Protein AF-A0A6N2SS91-F1 (afdb_monomer)

Foldseek 3Di:
DVVVLVVVVVVVVVVVLVPVDDDDPDPDDPPPVVVVVVVVPDPPVQEDEFEPQDPVSVVVVLVCLLVSQLGWYKYKWKWFQAALQQWIATNHGDTDRDDSVPDHHGWIKIKMFTADSVHSDPPRTPDIDIDTDD

Solvent-accessible surface area (backbone atoms only — not comparable to full-atom values): 7700 Å² total; per-residue (Å²): 110,75,75,50,58,55,50,49,53,51,53,52,53,51,55,62,69,67,53,89,53,85,83,81,91,68,77,85,81,68,57,62,70,54,52,58,56,50,61,78,76,49,72,66,89,45,56,46,80,44,70,40,90,41,58,70,46,43,62,60,45,47,64,48,39,54,64,34,82,58,32,39,42,31,42,38,36,47,28,36,26,73,32,78,76,9,45,24,29,36,83,72,70,46,82,40,83,48,61,46,93,82,44,52,54,71,40,33,33,39,38,38,39,31,42,41,31,89,53,38,59,79,82,49,63,71,45,76,48,80,42,84,44,133

Structure (mmCIF, N/CA/C/O backbone):
data_AF-A0A6N2SS91-F1
#
_entry.id   AF-A0A6N2SS91-F1
#
loop_
_atom_site.group_PDB
_atom_site.id
_atom_site.type_symbol
_atom_site.label_atom_id
_atom_site.label_alt_id
_atom_site.label_comp_id
_atom_site.label_asym_id
_atom_site.label_entity_id
_atom_site.label_seq_id
_atom_site.pdbx_PDB_ins_code
_atom_site.Cartn_x
_atom_site.Cartn_y
_atom_site.Cartn_z
_atom_site.occupancy
_atom_site.B_iso_or_equiv
_atom_site.auth_seq_id
_atom_site.auth_comp_id
_atom_site.auth_asym_id
_atom_site.auth_atom_id
_atom_site.pdbx_PDB_model_num
ATOM 1 N N . MET A 1 1 ? -22.499 -5.604 5.978 1.00 38.44 1 MET A N 1
ATOM 2 C CA . MET A 1 1 ? -22.023 -4.243 6.331 1.00 38.44 1 MET A CA 1
ATOM 3 C C . MET A 1 1 ? -20.505 -4.114 6.196 1.00 38.44 1 MET A C 1
ATOM 5 O O . MET A 1 1 ? -20.068 -3.245 5.461 1.00 38.44 1 MET A O 1
ATOM 9 N N . LYS A 1 2 ? -19.713 -5.034 6.778 1.00 43.69 2 LYS A N 1
ATOM 10 C CA . LYS A 1 2 ? -18.234 -5.097 6.697 1.00 43.69 2 LYS A CA 1
ATOM 11 C C . LYS A 1 2 ? -17.674 -4.920 5.269 1.00 43.69 2 LYS A C 1
ATOM 13 O O . LYS A 1 2 ? -16.951 -3.971 5.016 1.00 43.69 2 LYS A O 1
ATOM 18 N N . ASN A 1 3 ? -18.138 -5.726 4.309 1.00 43.56 3 ASN A N 1
ATOM 19 C CA . ASN A 1 3 ? -17.711 -5.645 2.902 1.00 43.56 3 ASN A CA 1
ATOM 20 C C . ASN A 1 3 ? -18.224 -4.401 2.156 1.00 43.56 3 ASN A C 1
ATOM 22 O O . ASN A 1 3 ? -17.804 -4.177 1.031 1.00 43.56 3 ASN A O 1
ATOM 26 N N . ARG A 1 4 ? -19.163 -3.628 2.722 1.00 48.94 4 ARG A N 1
ATOM 27 C CA . ARG A 1 4 ? -19.715 -2.429 2.069 1.00 48.94 4 ARG A CA 1
ATOM 28 C C . ARG A 1 4 ? -18.839 -1.209 2.354 1.00 48.94 4 ARG A C 1
ATOM 30 O O . ARG A 1 4 ? -18.453 -0.557 1.404 1.00 48.94 4 ARG A O 1
ATOM 37 N N . ILE A 1 5 ? -18.444 -0.984 3.613 1.00 53.62 5 ILE A N 1
ATOM 38 C CA . ILE A 1 5 ? -17.581 0.147 4.029 1.00 53.62 5 ILE A CA 1
ATOM 39 C C . ILE A 1 5 ? -16.244 0.118 3.288 1.00 53.62 5 ILE A C 1
ATOM 41 O O . ILE A 1 5 ? -15.830 1.085 2.663 1.00 53.62 5 ILE A O 1
ATOM 45 N N . ILE A 1 6 ? -15.619 -1.051 3.301 1.00 52.34 6 ILE A N 1
ATOM 46 C CA . ILE A 1 6 ? -14.402 -1.360 2.562 1.00 52.34 6 ILE A CA 1
ATOM 47 C C . ILE A 1 6 ? -14.546 -1.044 1.070 1.00 52.34 6 ILE A C 1
ATOM 49 O O . ILE A 1 6 ? -13.704 -0.359 0.500 1.00 52.34 6 ILE A O 1
ATOM 53 N N . LYS A 1 7 ? -15.620 -1.542 0.438 1.00 51.47 7 LYS A N 1
ATOM 54 C CA . LYS A 1 7 ? -15.863 -1.317 -0.989 1.00 51.47 7 LYS A CA 1
ATOM 55 C C . LYS A 1 7 ? -16.034 0.170 -1.265 1.00 51.47 7 LYS A C 1
ATOM 57 O O . LYS A 1 7 ? -15.489 0.637 -2.247 1.00 51.47 7 LYS A O 1
ATOM 62 N N . THR A 1 8 ? -16.692 0.912 -0.377 1.00 57.28 8 THR A N 1
ATOM 63 C CA . THR A 1 8 ? -16.859 2.363 -0.501 1.00 57.28 8 THR A CA 1
ATOM 64 C C . THR A 1 8 ? -15.539 3.127 -0.385 1.00 57.28 8 THR A C 1
ATOM 66 O O . THR A 1 8 ? -15.300 4.004 -1.207 1.00 57.28 8 THR A O 1
ATOM 69 N N . ILE A 1 9 ? -14.661 2.793 0.571 1.00 61.69 9 ILE A N 1
ATOM 70 C CA . ILE A 1 9 ? -13.333 3.430 0.685 1.00 61.69 9 ILE A CA 1
ATOM 71 C C . ILE A 1 9 ? -12.487 3.117 -0.555 1.00 61.69 9 ILE A C 1
ATOM 73 O O . ILE A 1 9 ? -11.877 4.018 -1.121 1.00 61.69 9 ILE A O 1
ATOM 77 N N . ILE A 1 10 ? -12.515 1.868 -1.032 1.00 57.50 10 ILE A N 1
ATOM 78 C CA . ILE A 1 10 ? -11.842 1.469 -2.276 1.00 57.50 10 ILE A CA 1
ATOM 79 C C . ILE A 1 10 ? -12.412 2.240 -3.474 1.00 57.50 10 ILE A C 1
ATOM 81 O O . ILE A 1 10 ? -11.642 2.750 -4.280 1.00 57.50 10 ILE A O 1
ATOM 85 N N . THR A 1 11 ? -13.736 2.380 -3.595 1.00 56.66 11 THR A N 1
ATOM 86 C CA . THR A 1 11 ? -14.377 3.168 -4.663 1.00 56.66 11 THR A CA 1
ATOM 87 C C . THR A 1 11 ? -13.992 4.648 -4.591 1.00 56.66 11 THR A C 1
ATOM 89 O O . THR A 1 11 ? -13.735 5.256 -5.625 1.00 56.66 11 THR A O 1
ATOM 92 N N . LEU A 1 12 ? -13.890 5.228 -3.393 1.00 55.22 12 LEU A N 1
ATOM 93 C CA . LEU A 1 12 ? -13.475 6.620 -3.222 1.00 55.22 12 LEU A CA 1
ATOM 94 C C . LEU A 1 12 ? -11.999 6.814 -3.608 1.00 55.22 12 LEU A C 1
ATOM 96 O O . LEU A 1 12 ? -11.698 7.684 -4.419 1.00 55.22 12 LEU A O 1
ATOM 100 N N . LEU A 1 13 ? -11.098 5.959 -3.113 1.00 54.31 13 LEU A N 1
ATOM 101 C CA . LEU A 1 13 ? -9.666 6.023 -3.425 1.00 54.31 13 LEU A CA 1
ATOM 102 C C . LEU A 1 13 ? -9.386 5.773 -4.913 1.00 54.31 13 LEU A C 1
ATOM 104 O O . LEU A 1 13 ? -8.611 6.499 -5.529 1.00 54.31 13 LEU A O 1
ATOM 108 N N . THR A 1 14 ? -10.054 4.791 -5.523 1.00 47.56 14 THR A N 1
ATOM 109 C CA . THR A 1 14 ? -9.942 4.544 -6.971 1.00 47.56 14 THR A CA 1
ATOM 110 C C . THR A 1 14 ? -10.468 5.720 -7.792 1.00 47.56 14 THR A C 1
ATOM 112 O O . THR A 1 14 ? -9.857 6.063 -8.798 1.00 47.56 14 THR A O 1
ATOM 115 N N . SER A 1 15 ? -11.531 6.404 -7.349 1.00 44.56 15 SER A N 1
ATOM 116 C CA . SER A 1 15 ? -12.017 7.613 -8.028 1.00 44.56 15 SER A CA 1
ATOM 117 C C . SER A 1 15 ? -11.035 8.789 -7.953 1.00 44.56 15 SER A C 1
ATOM 119 O O . SER A 1 15 ? -10.915 9.527 -8.924 1.00 44.56 15 SER A O 1
ATOM 121 N N . THR A 1 16 ? -10.287 8.944 -6.853 1.00 41.97 16 THR A N 1
ATOM 122 C CA . THR A 1 16 ? -9.266 9.999 -6.718 1.00 41.97 16 THR A CA 1
ATOM 123 C C . THR A 1 16 ? -7.967 9.669 -7.455 1.00 41.97 16 THR A C 1
ATOM 125 O O . THR A 1 16 ? -7.327 10.573 -7.975 1.00 41.97 16 THR A O 1
ATOM 128 N N . LEU A 1 17 ? -7.605 8.385 -7.555 1.00 37.72 17 LEU A N 1
ATOM 129 C CA . LEU A 1 17 ? -6.432 7.905 -8.301 1.00 37.72 17 LEU A CA 1
ATOM 130 C C . LEU A 1 17 ? -6.631 7.966 -9.828 1.00 37.72 17 LEU A C 1
ATOM 132 O O . LEU A 1 17 ? -5.677 8.180 -10.566 1.00 37.72 17 LEU A O 1
ATOM 136 N N . LEU A 1 18 ? -7.872 7.830 -10.314 1.00 35.19 18 LEU A N 1
ATOM 137 C CA . LEU A 1 18 ? -8.222 7.984 -11.737 1.00 35.19 18 LEU A CA 1
ATOM 138 C C . LEU A 1 18 ? -8.308 9.455 -12.194 1.00 35.19 18 LEU A C 1
ATOM 140 O O . LEU A 1 18 ? -8.422 9.723 -13.389 1.00 35.19 18 LEU A O 1
ATOM 144 N N . LEU A 1 19 ? -8.240 10.418 -11.269 1.00 38.44 19 LEU A N 1
ATOM 145 C CA . LEU A 1 19 ? -8.365 11.855 -11.538 1.00 38.44 19 LEU A CA 1
ATOM 146 C C . LEU A 1 19 ? -7.010 12.571 -11.666 1.00 38.44 19 LEU A C 1
ATOM 148 O O . LEU A 1 19 ? -6.849 13.711 -11.242 1.00 38.44 19 LEU A O 1
ATOM 152 N N . GLY A 1 20 ? -6.081 11.950 -12.390 1.00 36.75 20 GLY A N 1
ATOM 153 C CA . GLY A 1 20 ? -5.132 12.691 -13.229 1.00 36.75 20 GLY A CA 1
ATOM 154 C C . GLY A 1 20 ? -5.777 13.254 -14.512 1.00 36.75 20 GLY A C 1
ATOM 155 O O . GLY A 1 20 ? -5.071 13.685 -15.417 1.00 36.75 20 GLY A O 1
ATOM 156 N N . CYS A 1 21 ? -7.111 13.233 -14.638 1.00 25.09 21 CYS A N 1
ATOM 157 C CA . CYS A 1 21 ? -7.843 13.682 -15.821 1.00 25.09 21 CYS A CA 1
ATOM 158 C C . CYS A 1 21 ? -8.953 14.681 -15.476 1.00 25.09 21 CYS A C 1
ATOM 160 O O . CYS A 1 21 ? -9.821 14.429 -14.640 1.00 25.09 21 CYS A O 1
ATOM 162 N N . ASN A 1 22 ? -8.940 15.808 -16.190 1.00 35.28 22 ASN A N 1
ATOM 163 C CA . ASN A 1 22 ? -10.063 16.728 -16.302 1.00 35.28 22 ASN A CA 1
ATOM 164 C C . ASN A 1 22 ? -11.290 15.995 -16.879 1.00 35.28 22 ASN A C 1
ATOM 16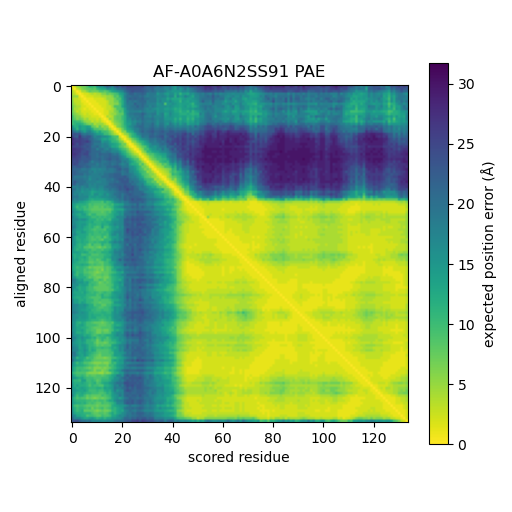6 O O . ASN A 1 22 ? -11.159 15.188 -17.796 1.00 35.28 22 ASN A O 1
ATOM 170 N N . THR A 1 23 ? -12.477 16.349 -16.375 1.00 27.70 23 THR A N 1
ATOM 171 C CA . THR A 1 23 ? -13.823 15.928 -16.824 1.00 27.70 23 THR A CA 1
ATOM 172 C C . THR A 1 23 ? -14.161 14.433 -16.723 1.00 27.70 23 THR A C 1
ATOM 174 O O . THR A 1 23 ? -13.856 13.639 -17.605 1.00 27.70 23 THR A O 1
ATOM 177 N N . LEU A 1 24 ? -14.922 14.077 -15.681 1.00 31.62 24 LEU A N 1
ATOM 178 C CA . LEU A 1 24 ? -15.733 12.858 -15.647 1.00 31.62 24 LEU A CA 1
ATOM 179 C C . LEU A 1 24 ? -17.152 13.191 -16.135 1.00 31.62 24 LEU A C 1
ATOM 181 O O . LEU A 1 24 ? -17.904 13.862 -15.426 1.00 31.62 24 LEU A O 1
ATOM 185 N N . GLU A 1 25 ? -17.552 12.697 -17.308 1.00 33.72 25 GLU A N 1
ATOM 186 C CA . GLU A 1 25 ? -18.979 12.516 -17.599 1.00 33.72 25 GLU A CA 1
ATOM 187 C C . GLU A 1 25 ? -19.472 11.288 -16.827 1.00 33.72 25 GLU A C 1
ATOM 189 O O . GLU A 1 25 ? -19.339 10.141 -17.249 1.00 33.72 25 GLU A O 1
ATOM 194 N N . VAL A 1 26 ? -20.015 11.541 -15.636 1.00 33.19 26 VAL A N 1
ATOM 195 C CA . VAL A 1 26 ? -20.715 10.539 -14.829 1.00 33.19 26 VAL A CA 1
ATOM 196 C C . VAL A 1 26 ? -22.183 10.533 -15.247 1.00 33.19 26 VAL A C 1
ATOM 198 O O . VAL A 1 26 ? -22.877 11.543 -15.111 1.00 33.19 26 VAL A O 1
ATOM 201 N N . ASN A 1 27 ? -22.672 9.387 -15.731 1.00 33.53 27 ASN A N 1
ATOM 202 C CA . ASN A 1 27 ? -24.091 9.179 -16.021 1.00 33.53 27 ASN A CA 1
ATOM 203 C C . ASN A 1 27 ? -24.936 9.462 -14.765 1.00 33.53 27 ASN A C 1
ATOM 205 O O . ASN A 1 27 ? -24.778 8.844 -13.712 1.00 33.53 27 ASN A O 1
ATOM 209 N N . LYS A 1 28 ? -25.822 10.450 -14.901 1.00 36.44 28 LYS A N 1
ATOM 210 C CA . LYS A 1 28 ? -26.363 11.308 -13.836 1.00 36.44 28 LYS A CA 1
ATOM 211 C C . LYS A 1 28 ? -27.415 10.663 -12.918 1.00 36.44 28 LYS A C 1
ATOM 213 O O . LYS A 1 28 ? -27.994 11.363 -12.099 1.00 36.44 28 LYS A O 1
ATOM 218 N N . THR A 1 29 ? -27.694 9.365 -13.037 1.00 37.91 29 THR A N 1
ATOM 219 C CA . THR A 1 29 ? -28.923 8.784 -12.455 1.00 37.91 29 THR A CA 1
ATOM 220 C C . THR A 1 29 ? -28.687 7.763 -11.333 1.00 37.91 29 THR A C 1
ATOM 222 O O . THR A 1 29 ? -29.613 7.482 -10.582 1.00 37.91 29 THR A O 1
ATOM 225 N N . GLU A 1 30 ? -27.463 7.257 -11.135 1.00 38.69 30 GLU A N 1
ATOM 226 C CA . GLU A 1 30 ? -27.157 6.253 -10.085 1.00 38.69 30 GLU A CA 1
ATOM 227 C C . GLU A 1 30 ? -26.260 6.782 -8.942 1.00 38.69 30 GLU A C 1
ATOM 229 O O . GLU A 1 30 ? -26.064 6.113 -7.919 1.00 38.69 30 GLU A O 1
ATOM 234 N N . SER A 1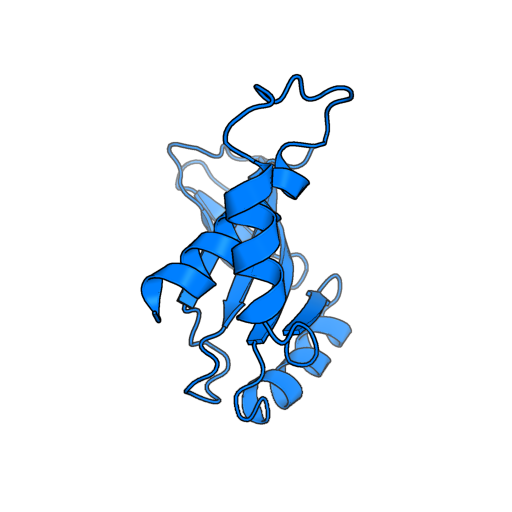 31 ? -25.737 8.007 -9.073 1.00 43.81 31 SER A N 1
ATOM 235 C CA . SER A 1 31 ? -24.763 8.594 -8.141 1.00 43.81 31 SER A CA 1
ATOM 236 C C . SER A 1 31 ? -25.390 9.227 -6.890 1.00 43.81 31 SER A C 1
ATOM 238 O O . SER A 1 31 ? -24.778 9.202 -5.822 1.00 43.81 31 SER A O 1
ATOM 240 N N . GLU A 1 32 ? -26.616 9.749 -6.969 1.00 34.88 32 GLU A N 1
ATOM 241 C CA . GLU A 1 32 ? -27.189 10.575 -5.894 1.00 34.88 32 GLU A CA 1
ATOM 242 C C . GLU A 1 32 ? -27.766 9.749 -4.731 1.00 34.88 32 GLU A C 1
ATOM 244 O O . GLU A 1 32 ? -27.499 10.053 -3.569 1.00 34.88 32 GLU A O 1
ATOM 249 N N . GLN A 1 33 ? -28.470 8.641 -4.996 1.00 34.53 33 GLN A N 1
ATOM 250 C CA . GLN A 1 33 ? -29.007 7.770 -3.932 1.00 34.53 33 GLN A CA 1
ATOM 251 C C . GLN A 1 33 ? -27.911 6.976 -3.204 1.00 34.53 33 GLN A C 1
ATOM 253 O O . GLN A 1 33 ? -27.996 6.735 -1.993 1.00 34.53 33 GLN A O 1
ATOM 258 N N . THR A 1 34 ? -26.848 6.619 -3.924 1.00 36.75 34 THR A N 1
ATOM 259 C CA . THR A 1 34 ? -25.688 5.921 -3.365 1.00 36.75 34 THR A CA 1
ATOM 260 C C . THR A 1 34 ? -24.875 6.872 -2.480 1.00 36.75 34 THR A C 1
ATOM 262 O O . THR A 1 34 ? -24.567 6.523 -1.342 1.00 36.75 34 THR A O 1
ATOM 265 N N . ALA A 1 35 ? -24.628 8.113 -2.921 1.00 37.47 35 ALA A N 1
ATOM 266 C CA . ALA A 1 35 ? -23.910 9.129 -2.143 1.00 37.47 35 ALA A CA 1
ATOM 267 C C . ALA A 1 35 ? -24.657 9.585 -0.872 1.00 37.47 35 ALA A C 1
ATOM 269 O O . ALA A 1 35 ? -24.022 9.824 0.158 1.00 37.47 35 ALA A O 1
ATOM 270 N N . GLN A 1 36 ? -25.993 9.673 -0.905 1.00 36.19 36 GLN A N 1
ATOM 271 C CA . GLN A 1 36 ? -26.795 10.065 0.263 1.00 36.19 36 GLN A CA 1
ATOM 272 C C . GLN A 1 36 ? -26.833 8.971 1.343 1.00 36.19 36 GLN A C 1
ATOM 274 O O . GLN A 1 36 ? -26.764 9.274 2.531 1.00 36.19 36 GLN A O 1
ATOM 279 N N . THR A 1 37 ? -26.887 7.697 0.939 1.00 36.56 37 THR A N 1
ATOM 280 C CA . THR A 1 37 ? -26.843 6.554 1.871 1.00 36.56 37 THR A CA 1
ATOM 281 C C . THR A 1 37 ? -25.451 6.405 2.502 1.00 36.56 37 THR A C 1
ATOM 283 O O . THR A 1 37 ? -25.329 6.104 3.685 1.00 36.56 37 THR A O 1
ATOM 286 N N . I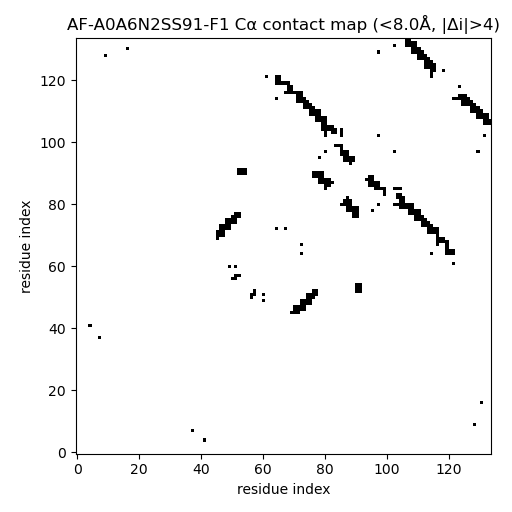LE A 1 38 ? -24.394 6.693 1.733 1.00 40.94 38 ILE A N 1
ATOM 287 C CA . ILE A 1 38 ? -22.989 6.686 2.172 1.00 40.94 38 ILE A CA 1
ATOM 288 C C . ILE A 1 38 ? -22.710 7.731 3.266 1.00 40.94 38 ILE A C 1
ATOM 290 O O . ILE A 1 38 ? -21.944 7.452 4.184 1.00 40.94 38 ILE A O 1
ATOM 294 N N . ARG A 1 39 ? -23.331 8.916 3.209 1.00 39.38 39 ARG A N 1
ATOM 295 C CA . ARG A 1 39 ? -23.100 9.994 4.191 1.00 39.38 39 ARG A CA 1
ATOM 296 C C . ARG A 1 39 ? -23.657 9.715 5.587 1.00 39.38 39 ARG A C 1
ATOM 298 O O . ARG A 1 39 ? -23.139 10.272 6.545 1.00 39.38 3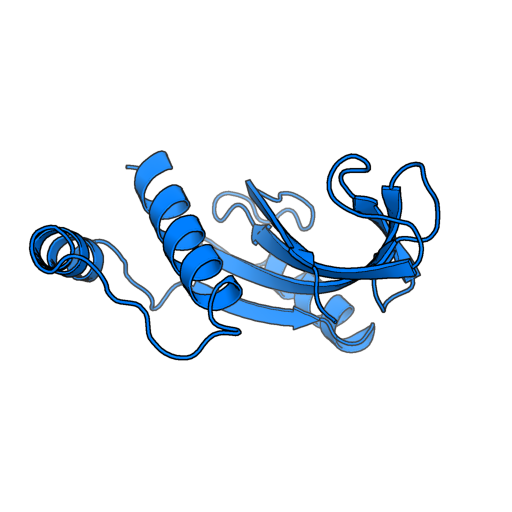9 ARG A O 1
ATOM 305 N N . ASN A 1 40 ? -24.685 8.878 5.703 1.00 43.00 40 ASN A N 1
ATOM 306 C CA . ASN A 1 40 ? -25.360 8.644 6.983 1.00 43.00 40 ASN A CA 1
ATOM 307 C C . ASN A 1 40 ? -24.783 7.449 7.769 1.00 43.00 40 ASN A C 1
ATOM 309 O O . ASN A 1 40 ? -24.944 7.404 8.983 1.00 43.00 40 ASN A O 1
ATOM 313 N N . ASP A 1 41 ? -24.092 6.518 7.096 1.00 42.22 41 ASP A N 1
ATOM 314 C CA . ASP A 1 41 ? -23.513 5.298 7.696 1.00 42.22 41 ASP A CA 1
ATOM 315 C C . ASP A 1 41 ? -21.988 5.373 7.919 1.00 42.22 41 ASP A C 1
ATOM 317 O O . ASP A 1 41 ? -21.403 4.471 8.526 1.00 42.22 41 ASP A O 1
ATOM 321 N N . ILE A 1 42 ? -21.320 6.410 7.404 1.00 47.66 42 ILE A N 1
ATOM 322 C CA . ILE A 1 42 ? -19.875 6.604 7.557 1.00 47.66 42 ILE A CA 1
ATOM 323 C C . ILE A 1 42 ? -19.638 7.786 8.488 1.00 47.66 42 ILE A C 1
ATOM 325 O O . ILE A 1 42 ? -19.750 8.943 8.089 1.00 47.66 42 ILE A O 1
ATOM 329 N N . ASP A 1 43 ? -19.247 7.488 9.723 1.00 52.50 43 ASP A N 1
ATOM 330 C CA . ASP A 1 43 ? -18.587 8.477 10.564 1.00 52.50 43 ASP A CA 1
ATOM 331 C C . ASP A 1 43 ? -17.145 8.665 10.067 1.00 52.50 43 ASP A C 1
ATOM 333 O O . ASP A 1 43 ? -16.209 7.989 10.502 1.00 52.50 43 ASP A O 1
ATOM 337 N N . PHE A 1 44 ? -16.973 9.572 9.102 1.00 53.34 44 PHE A N 1
ATOM 338 C CA . PHE A 1 44 ? -15.660 9.980 8.593 1.00 53.34 44 PHE A CA 1
ATOM 339 C C . PHE A 1 44 ? -14.758 10.576 9.689 1.00 53.34 44 PHE A C 1
ATOM 341 O O . PHE A 1 44 ? -13.562 10.721 9.455 1.00 53.34 44 PHE A O 1
ATOM 348 N N . GLY A 1 45 ? -15.284 10.873 10.887 1.00 56.25 45 GLY A N 1
ATOM 349 C CA . GLY A 1 45 ? -14.489 11.302 12.039 1.00 56.25 45 GLY A CA 1
ATOM 350 C C . GLY A 1 45 ? -13.493 10.252 12.546 1.00 56.25 45 GLY A C 1
ATOM 351 O O . GLY A 1 45 ? -12.575 10.605 13.280 1.00 56.25 45 GLY A O 1
ATOM 352 N N . ASN A 1 46 ? -13.631 8.984 12.138 1.00 76.50 46 ASN A N 1
ATOM 353 C CA . ASN A 1 46 ? -12.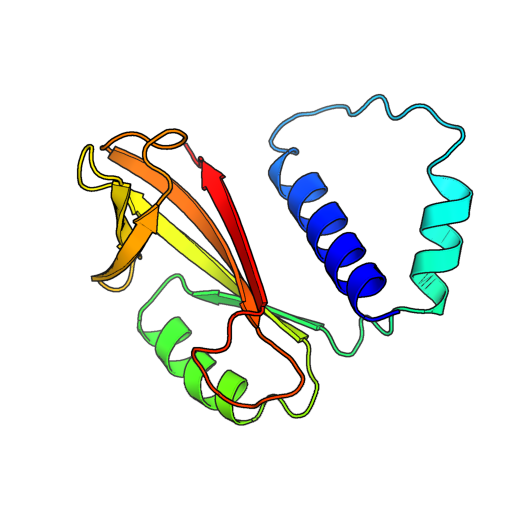760 7.877 12.556 1.00 76.50 46 ASN A CA 1
ATOM 354 C C . ASN A 1 46 ? -11.773 7.396 11.472 1.00 76.50 46 ASN A C 1
ATOM 356 O O . ASN A 1 46 ? -11.220 6.299 11.596 1.00 76.50 46 ASN A O 1
ATOM 360 N N . VAL A 1 47 ? -11.557 8.183 10.410 1.00 80.69 47 VAL A N 1
ATOM 361 C CA . VAL A 1 47 ? -10.590 7.881 9.341 1.00 80.69 47 VAL A CA 1
ATOM 362 C C . VAL A 1 47 ? -9.403 8.839 9.417 1.00 80.69 47 VAL A C 1
ATOM 364 O O . VAL A 1 47 ? -9.588 10.052 9.435 1.00 80.69 47 VAL A O 1
ATOM 367 N N . GLU A 1 48 ? -8.186 8.301 9.401 1.00 86.44 48 GLU A N 1
ATOM 368 C CA . GLU A 1 48 ? -6.943 9.079 9.376 1.00 86.44 48 GLU A CA 1
ATOM 369 C C . GLU A 1 48 ? -6.078 8.637 8.191 1.00 86.44 48 GLU A C 1
ATOM 371 O O . GLU A 1 48 ? -5.909 7.441 7.946 1.00 86.44 48 GLU A O 1
ATOM 376 N N . ILE A 1 49 ? -5.555 9.608 7.439 1.00 86.19 49 ILE A N 1
ATOM 377 C CA . ILE A 1 49 ? -4.723 9.377 6.254 1.00 86.19 49 ILE A CA 1
ATOM 378 C C . ILE A 1 49 ? -3.323 9.908 6.542 1.00 86.19 49 ILE A C 1
ATOM 380 O O . ILE A 1 49 ? -3.165 11.068 6.924 1.00 86.19 49 ILE A O 1
ATOM 384 N N . TYR A 1 50 ? -2.319 9.066 6.330 1.00 89.00 50 TYR A N 1
ATOM 385 C CA . TYR A 1 50 ? -0.913 9.389 6.514 1.00 89.00 50 TYR A CA 1
ATOM 386 C C . TYR A 1 50 ? -0.156 9.187 5.212 1.00 89.00 50 TYR A C 1
ATOM 388 O O . TYR A 1 50 ? -0.363 8.200 4.512 1.00 89.00 50 TYR A O 1
ATOM 396 N N . HIS A 1 51 ? 0.740 10.120 4.913 1.00 89.12 51 HIS A N 1
ATOM 397 C CA . HIS A 1 51 ? 1.710 9.977 3.840 1.00 89.12 51 HIS A CA 1
ATOM 398 C C . HIS A 1 51 ? 3.060 9.666 4.471 1.00 89.12 51 HIS A C 1
ATOM 400 O O . HIS A 1 51 ? 3.533 10.424 5.317 1.00 89.12 51 HIS A O 1
ATOM 406 N N . SER A 1 52 ? 3.665 8.555 4.069 1.00 89.38 52 SER A N 1
ATOM 407 C CA . SER A 1 52 ? 4.983 8.156 4.552 1.00 89.38 52 SER A CA 1
ATOM 408 C C . SER A 1 52 ? 5.989 8.363 3.425 1.00 89.38 52 SER A C 1
ATOM 410 O O . SER A 1 52 ? 6.277 7.471 2.631 1.00 89.38 52 SER A O 1
ATOM 412 N N . THR A 1 53 ? 6.490 9.599 3.351 1.00 86.50 53 THR A N 1
ATOM 413 C CA . THR A 1 53 ? 7.467 10.102 2.367 1.00 86.50 53 THR A CA 1
ATOM 414 C C . THR A 1 53 ? 8.880 10.225 2.944 1.00 86.50 53 THR A C 1
ATOM 416 O O . THR A 1 53 ? 9.818 10.650 2.269 1.00 86.50 53 THR A O 1
ATOM 419 N N . SER A 1 54 ? 9.073 9.771 4.181 1.00 87.56 54 SER A N 1
ATOM 420 C CA . SER A 1 54 ? 10.379 9.602 4.809 1.00 87.56 54 SER A CA 1
ATOM 421 C C . SER A 1 54 ? 10.356 8.466 5.831 1.00 87.56 54 SER A C 1
ATOM 423 O O . SER A 1 54 ? 9.299 8.035 6.298 1.00 87.56 54 SER A O 1
ATOM 425 N N . LYS A 1 55 ? 11.546 8.008 6.238 1.00 89.12 55 LYS A N 1
ATOM 426 C CA . LYS A 1 55 ? 11.685 7.053 7.346 1.00 89.12 55 LYS A CA 1
ATOM 427 C C . LYS A 1 55 ? 11.095 7.598 8.650 1.00 89.12 55 LYS A C 1
ATOM 429 O O . LYS A 1 55 ? 10.481 6.854 9.399 1.00 89.12 55 LYS A O 1
ATOM 434 N N . GLU A 1 56 ? 11.252 8.891 8.908 1.00 90.38 56 GLU A N 1
ATOM 435 C CA . GLU A 1 56 ? 10.751 9.536 10.124 1.00 90.38 56 GLU A CA 1
ATOM 436 C C . GLU A 1 56 ? 9.218 9.537 10.180 1.00 90.38 56 GLU A C 1
ATOM 438 O O . GLU A 1 56 ? 8.638 9.300 11.238 1.00 90.38 56 GLU A O 1
ATOM 443 N N . GLU A 1 57 ? 8.550 9.765 9.048 1.00 89.69 57 GLU A N 1
ATOM 444 C CA . GLU A 1 57 ? 7.090 9.668 8.944 1.00 89.69 57 GLU A CA 1
ATOM 445 C C . GLU A 1 57 ? 6.602 8.227 9.092 1.00 89.69 57 GLU A C 1
ATOM 447 O O . GLU A 1 57 ? 5.622 7.986 9.795 1.00 89.69 57 GLU A O 1
ATOM 452 N N . PHE A 1 58 ? 7.314 7.267 8.499 1.00 87.94 58 PHE A N 1
ATOM 453 C CA . PHE A 1 58 ? 7.041 5.845 8.700 1.00 87.94 58 PHE A CA 1
ATOM 454 C C . PHE A 1 58 ? 7.168 5.448 10.186 1.00 87.94 58 PHE A C 1
ATOM 456 O O . PHE A 1 58 ? 6.277 4.820 10.767 1.00 87.94 58 PHE A O 1
ATOM 463 N N . ASP A 1 59 ? 8.262 5.844 10.838 1.00 89.75 59 ASP A N 1
ATOM 464 C CA . ASP A 1 59 ? 8.527 5.510 12.239 1.00 89.75 59 ASP A CA 1
ATOM 465 C C . ASP A 1 59 ? 7.478 6.154 13.170 1.00 89.75 59 ASP A C 1
ATOM 467 O O . ASP A 1 59 ? 7.079 5.547 14.164 1.00 89.75 59 ASP A O 1
ATOM 471 N N . ARG A 1 60 ? 6.955 7.341 12.822 1.00 91.62 60 ARG A N 1
ATOM 472 C CA . ARG A 1 60 ? 5.833 7.991 13.532 1.00 91.62 60 ARG A CA 1
ATOM 473 C C . ARG A 1 60 ? 4.500 7.273 13.349 1.00 91.62 60 ARG A C 1
ATOM 475 O O . ARG A 1 60 ? 3.672 7.325 14.257 1.00 91.62 60 ARG A O 1
ATOM 482 N N . LEU A 1 61 ? 4.280 6.617 12.212 1.00 91.31 61 LEU A N 1
ATOM 483 C CA . LEU A 1 61 ? 3.047 5.881 11.942 1.00 91.31 61 LEU A CA 1
ATOM 484 C C . LEU A 1 61 ? 2.957 4.587 12.763 1.00 91.31 61 LEU A C 1
ATOM 486 O O . LEU A 1 61 ? 1.874 4.211 13.204 1.00 91.31 61 LEU A O 1
ATOM 490 N N . THR A 1 62 ? 4.090 3.939 13.038 1.00 90.62 62 THR A N 1
ATOM 491 C CA . THR A 1 62 ? 4.147 2.675 13.796 1.00 90.62 62 THR A CA 1
ATOM 492 C C . THR A 1 62 ? 3.378 2.722 15.133 1.00 90.62 62 THR A C 1
ATOM 494 O O . THR A 1 62 ? 2.441 1.938 15.298 1.00 90.62 62 THR A O 1
ATOM 497 N N . PRO A 1 63 ? 3.654 3.655 16.071 1.00 93.06 63 PRO A N 1
ATOM 498 C CA . PRO A 1 63 ? 2.912 3.721 17.332 1.00 93.06 63 PRO A CA 1
ATOM 499 C C . PRO A 1 63 ? 1.433 4.101 17.154 1.00 93.06 63 PRO A C 1
ATOM 501 O O . PRO A 1 63 ? 0.613 3.754 18.003 1.00 93.06 63 PRO A O 1
ATOM 504 N N . ILE A 1 64 ? 1.066 4.791 16.069 1.00 92.25 64 ILE A N 1
ATOM 505 C CA . ILE A 1 64 ? -0.332 5.117 15.747 1.00 92.25 64 ILE A CA 1
ATOM 506 C C . ILE A 1 64 ? -1.067 3.835 15.338 1.00 92.25 64 ILE A C 1
ATOM 508 O O . ILE A 1 64 ? -2.152 3.563 15.851 1.00 92.25 64 ILE A O 1
ATOM 512 N N . LEU A 1 65 ? -0.456 3.002 14.489 1.00 92.19 65 LEU A N 1
ATOM 513 C CA . LEU A 1 65 ? -1.006 1.702 14.095 1.00 92.19 65 LEU A CA 1
ATOM 514 C C . LEU A 1 65 ? -1.194 0.774 15.298 1.00 92.19 65 LEU A C 1
ATOM 516 O O . LEU A 1 65 ? -2.229 0.113 15.385 1.00 92.19 65 LEU A O 1
ATOM 520 N N . GLU A 1 66 ? -0.240 0.767 16.229 1.00 93.25 66 GLU A N 1
ATOM 521 C CA . GLU A 1 66 ? -0.280 -0.033 17.460 1.00 93.25 66 GLU A CA 1
ATOM 522 C C . GLU A 1 66 ? -1.305 0.458 18.495 1.00 93.25 66 GLU A C 1
ATOM 524 O O . GLU A 1 66 ? -1.685 -0.284 19.401 1.00 93.25 66 GLU A O 1
ATOM 529 N N . ASN A 1 67 ? -1.807 1.686 18.346 1.00 91.75 67 ASN A N 1
ATOM 530 C CA . ASN A 1 67 ? -2.772 2.302 19.260 1.00 91.75 67 ASN A CA 1
ATOM 531 C C . ASN A 1 67 ? -4.012 2.843 18.527 1.00 91.75 67 ASN A C 1
ATOM 533 O O . ASN A 1 67 ? -4.654 3.790 18.990 1.00 91.75 67 ASN A O 1
ATOM 537 N N . ARG A 1 68 ? -4.371 2.242 17.385 1.00 89.25 68 ARG A N 1
ATOM 538 C CA . ARG A 1 68 ? -5.441 2.749 16.509 1.00 89.25 68 ARG A CA 1
ATOM 539 C C . ARG A 1 68 ? -6.846 2.589 17.075 1.00 89.25 68 ARG A C 1
ATOM 541 O O . ARG A 1 68 ? -7.710 3.401 16.766 1.00 89.25 68 ARG A O 1
ATOM 548 N N . ASN A 1 69 ? -7.084 1.586 17.922 1.00 88.81 69 ASN A N 1
ATOM 549 C CA . ASN A 1 69 ? -8.291 1.470 18.754 1.00 88.81 69 ASN A CA 1
ATOM 550 C C . ASN A 1 69 ? -9.619 1.625 17.982 1.00 88.81 69 ASN A C 1
ATOM 552 O O . ASN A 1 69 ? -10.530 2.322 18.424 1.00 88.81 69 ASN A O 1
ATOM 556 N N . GLY A 1 70 ? -9.736 0.978 16.819 1.00 84.19 70 GLY A N 1
ATOM 557 C CA . GLY A 1 70 ? -10.939 1.049 15.983 1.00 84.19 70 GLY A CA 1
ATOM 558 C C . GLY A 1 70 ? -10.901 2.108 14.881 1.00 84.19 70 GLY A C 1
ATOM 559 O O . GLY A 1 70 ? -11.760 2.060 13.998 1.00 84.19 70 GLY A O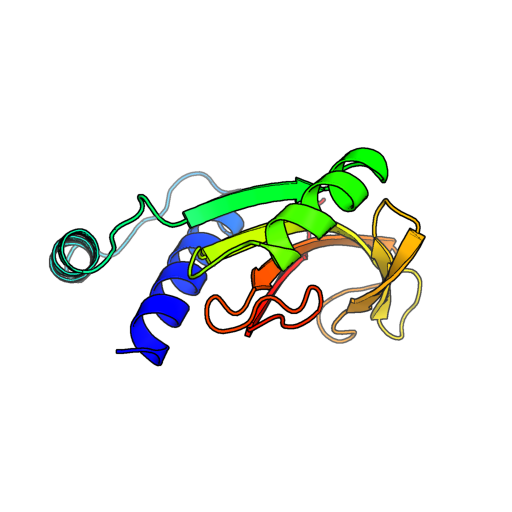 1
ATOM 560 N N . LYS A 1 71 ? -9.913 3.014 14.879 1.00 85.00 71 LYS A N 1
ATOM 561 C CA . LYS A 1 71 ? -9.708 3.970 13.784 1.00 85.00 71 LYS A CA 1
ATOM 562 C C . LYS A 1 71 ? -9.316 3.257 12.495 1.00 85.00 71 LYS A C 1
ATOM 564 O O . LYS A 1 71 ? -8.549 2.290 12.501 1.00 85.00 71 LYS A O 1
ATOM 569 N N . ILE A 1 72 ? -9.830 3.767 11.383 1.00 84.88 72 ILE A N 1
ATOM 570 C CA . ILE A 1 72 ? -9.439 3.347 10.042 1.00 84.88 72 ILE A CA 1
ATOM 571 C C . ILE A 1 72 ? -8.223 4.180 9.652 1.00 84.88 72 ILE A C 1
ATOM 573 O O . ILE A 1 72 ? -8.350 5.370 9.376 1.00 84.88 72 ILE A O 1
ATOM 577 N N . ILE A 1 73 ? -7.055 3.548 9.633 1.00 89.38 73 ILE A N 1
ATOM 578 C CA . ILE A 1 73 ? -5.815 4.192 9.201 1.00 89.38 73 ILE A CA 1
ATOM 579 C C . ILE A 1 73 ? -5.544 3.816 7.749 1.00 89.38 73 ILE A C 1
ATOM 581 O O . ILE A 1 73 ? -5.594 2.637 7.381 1.00 89.38 73 ILE A O 1
ATOM 585 N N . ILE A 1 74 ? -5.262 4.835 6.946 1.00 89.25 74 ILE A N 1
ATOM 586 C CA . ILE A 1 74 ? -4.844 4.720 5.555 1.00 89.25 74 ILE A CA 1
ATOM 587 C C . ILE A 1 74 ? -3.418 5.260 5.459 1.00 89.25 74 ILE A C 1
ATOM 589 O O . ILE A 1 74 ? -3.173 6.411 5.810 1.00 89.25 74 ILE A O 1
ATOM 593 N N . GLU A 1 75 ? -2.485 4.442 4.986 1.00 92.00 75 GLU A N 1
ATOM 594 C CA . GLU A 1 75 ? -1.122 4.871 4.668 1.00 92.00 75 GLU A CA 1
ATOM 595 C C . GLU A 1 75 ? -0.968 4.973 3.154 1.00 92.00 75 GLU A C 1
ATOM 597 O O . GLU A 1 75 ? -1.378 4.079 2.413 1.00 92.00 75 GLU A O 1
ATOM 602 N N . VAL A 1 76 ? -0.366 6.065 2.702 1.00 91.44 76 VAL A N 1
ATOM 603 C CA . VAL A 1 76 ? 0.019 6.295 1.316 1.00 91.44 76 VAL A CA 1
ATOM 604 C C . VAL A 1 76 ? 1.538 6.371 1.257 1.00 91.44 76 VAL A C 1
ATOM 606 O O . VAL A 1 76 ? 2.152 7.227 1.897 1.00 91.44 76 VAL A O 1
ATOM 609 N N . ILE A 1 77 ? 2.138 5.493 0.462 1.00 92.75 77 ILE A N 1
ATOM 610 C CA . ILE A 1 77 ? 3.573 5.487 0.182 1.00 92.75 77 ILE A CA 1
ATOM 611 C C . ILE A 1 77 ? 3.822 5.508 -1.318 1.00 92.75 77 ILE A C 1
ATOM 613 O O . ILE A 1 77 ? 2.961 5.158 -2.128 1.00 92.75 77 ILE A O 1
ATOM 617 N N . GLU A 1 78 ? 5.049 5.845 -1.676 1.00 93.62 78 GLU A N 1
ATOM 618 C CA . GLU A 1 78 ? 5.562 5.680 -3.026 1.00 93.62 78 GLU A CA 1
ATOM 619 C C . GLU A 1 78 ? 6.656 4.618 -3.035 1.00 93.62 78 GLU A C 1
ATOM 621 O O . GLU A 1 78 ? 7.414 4.448 -2.074 1.00 93.62 78 GLU A O 1
ATOM 626 N N . GLY A 1 79 ? 6.752 3.899 -4.143 1.00 94.50 79 GLY A N 1
ATOM 627 C CA . GLY A 1 79 ? 7.812 2.940 -4.367 1.00 94.50 79 GLY A CA 1
ATOM 628 C C . GLY A 1 79 ? 8.196 2.825 -5.829 1.00 94.50 79 GLY A C 1
ATOM 629 O O . GLY A 1 79 ? 7.635 3.469 -6.710 1.00 94.50 79 GLY A O 1
ATOM 630 N N . THR A 1 80 ? 9.235 2.039 -6.077 1.00 97.25 80 THR A N 1
ATOM 631 C CA . THR A 1 80 ? 9.793 1.801 -7.409 1.00 97.25 80 THR A CA 1
ATOM 632 C C . THR A 1 80 ? 9.898 0.308 -7.659 1.00 97.25 80 THR A C 1
ATOM 634 O O . THR A 1 80 ? 10.395 -0.428 -6.801 1.00 97.25 80 THR A O 1
ATOM 637 N N . VAL A 1 81 ? 9.474 -0.142 -8.837 1.00 98.25 81 VAL A N 1
ATOM 638 C CA . VAL A 1 81 ? 9.692 -1.516 -9.298 1.00 98.25 81 VAL A CA 1
ATOM 639 C C . VAL A 1 81 ? 11.145 -1.664 -9.752 1.00 98.25 81 VAL A C 1
ATOM 641 O O . VAL A 1 81 ? 11.628 -0.927 -10.609 1.00 98.25 81 VAL A O 1
ATOM 644 N N . LEU A 1 82 ? 11.869 -2.615 -9.175 1.00 98.19 82 LEU A N 1
ATOM 645 C CA . LEU A 1 82 ? 13.308 -2.799 -9.376 1.00 98.19 82 LEU A CA 1
ATOM 646 C C . LEU A 1 82 ? 13.637 -3.854 -10.438 1.00 98.19 82 LEU A C 1
ATOM 648 O O . LEU A 1 82 ? 14.708 -3.791 -11.052 1.00 98.19 82 LEU A O 1
ATOM 652 N N . ASP A 1 83 ? 12.741 -4.811 -10.682 1.00 98.00 83 ASP A N 1
ATOM 653 C CA . ASP A 1 83 ? 12.946 -5.867 -11.672 1.00 98.00 83 ASP A CA 1
ATOM 654 C C . ASP A 1 83 ? 11.658 -6.347 -12.360 1.00 98.00 83 ASP A C 1
ATOM 656 O O . ASP A 1 83 ? 10.543 -6.002 -11.978 1.00 98.00 83 ASP A O 1
ATOM 660 N N . ASN A 1 84 ? 11.831 -7.171 -13.398 1.00 97.31 84 ASN A N 1
ATOM 661 C CA . ASN A 1 84 ? 10.732 -7.728 -14.195 1.00 97.31 84 ASN A CA 1
ATOM 662 C C . ASN A 1 84 ? 9.902 -8.777 -13.439 1.00 97.31 84 ASN A C 1
ATOM 664 O O . ASN A 1 84 ? 8.901 -9.251 -13.962 1.00 97.31 84 ASN A O 1
ATOM 668 N N . ASN A 1 85 ? 10.310 -9.158 -12.226 1.00 97.62 85 ASN A N 1
ATOM 669 C CA . ASN A 1 85 ? 9.526 -10.045 -11.377 1.00 97.62 85 ASN A CA 1
ATOM 670 C C . ASN A 1 85 ? 8.583 -9.244 -10.468 1.00 97.62 85 ASN A C 1
ATOM 672 O O . ASN A 1 85 ? 7.945 -9.839 -9.602 1.00 97.62 85 ASN A O 1
ATOM 676 N N . GLY A 1 86 ? 8.520 -7.914 -10.595 1.00 97.25 86 GLY A N 1
ATOM 677 C CA . GLY A 1 86 ? 7.712 -7.056 -9.730 1.00 97.25 86 GLY A CA 1
ATOM 678 C C . GLY A 1 86 ? 8.313 -6.862 -8.336 1.00 97.25 86 GLY A C 1
ATOM 679 O O . GLY A 1 86 ? 7.610 -6.437 -7.420 1.00 97.25 86 GLY A O 1
ATOM 680 N N . ASN A 1 87 ? 9.589 -7.196 -8.117 1.00 98.44 87 ASN A N 1
ATOM 681 C CA . ASN A 1 87 ? 10.241 -6.866 -6.852 1.00 98.44 87 ASN A C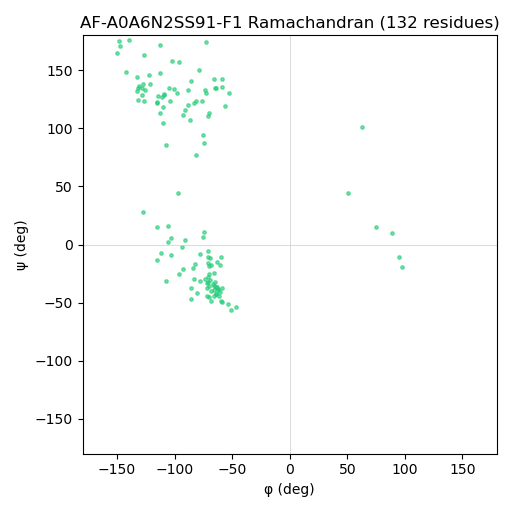A 1
ATOM 682 C C . ASN A 1 87 ? 10.502 -5.362 -6.825 1.00 98.44 87 ASN A C 1
ATOM 684 O O . ASN A 1 87 ? 11.057 -4.816 -7.775 1.00 98.44 87 ASN A O 1
ATOM 688 N N . GLY A 1 88 ? 10.113 -4.694 -5.749 1.00 97.50 88 GLY A N 1
ATOM 689 C CA . GLY A 1 88 ? 10.233 -3.254 -5.608 1.00 97.50 88 GLY A CA 1
ATOM 690 C C . GLY A 1 88 ? 10.678 -2.827 -4.218 1.00 97.50 88 GLY A C 1
ATOM 691 O O . GLY A 1 88 ? 10.826 -3.644 -3.307 1.00 97.50 88 GLY A O 1
ATOM 692 N N . THR A 1 89 ? 10.884 -1.524 -4.068 1.00 96.94 89 THR A N 1
ATOM 693 C CA . THR A 1 89 ? 11.177 -0.886 -2.784 1.00 96.94 89 THR A CA 1
ATOM 694 C C . THR A 1 89 ? 10.313 0.348 -2.598 1.00 96.94 89 THR A C 1
ATOM 696 O O . THR A 1 89 ? 10.054 1.057 -3.570 1.00 96.94 89 THR A O 1
ATOM 699 N N . ASP A 1 90 ? 9.888 0.624 -1.370 1.00 92.56 90 ASP A N 1
ATOM 700 C CA . ASP A 1 90 ? 9.397 1.951 -1.010 1.00 92.56 90 ASP A CA 1
ATOM 701 C C . ASP A 1 90 ? 10.554 2.959 -0.905 1.00 92.56 90 ASP A C 1
ATOM 703 O O . ASP A 1 90 ? 11.741 2.608 -0.979 1.00 92.56 90 ASP A O 1
ATOM 707 N N . ILE A 1 91 ? 10.194 4.221 -0.701 1.00 85.44 91 ILE A N 1
ATOM 708 C CA . ILE A 1 91 ? 11.116 5.332 -0.434 1.00 85.44 91 ILE A CA 1
ATOM 709 C C . ILE A 1 91 ? 11.967 5.176 0.843 1.00 85.44 91 ILE A C 1
ATOM 711 O O . ILE A 1 91 ? 12.979 5.860 0.986 1.00 85.44 91 ILE A O 1
ATOM 715 N N . THR A 1 92 ? 11.593 4.287 1.769 1.00 85.94 92 THR A N 1
ATOM 716 C CA . THR A 1 92 ? 12.349 3.994 3.000 1.00 85.94 92 THR A CA 1
ATOM 717 C C . THR A 1 92 ? 13.317 2.813 2.848 1.00 85.94 92 THR A C 1
ATOM 719 O O . THR A 1 92 ? 14.073 2.514 3.776 1.00 85.94 92 THR A O 1
ATOM 722 N N . GLY A 1 93 ? 13.342 2.164 1.679 1.00 89.69 93 GLY A N 1
ATOM 723 C CA . GLY A 1 93 ? 14.182 1.002 1.392 1.00 89.69 93 GLY A CA 1
ATOM 724 C C . GLY A 1 93 ? 13.538 -0.346 1.738 1.00 89.69 93 GLY A C 1
ATOM 725 O O . GLY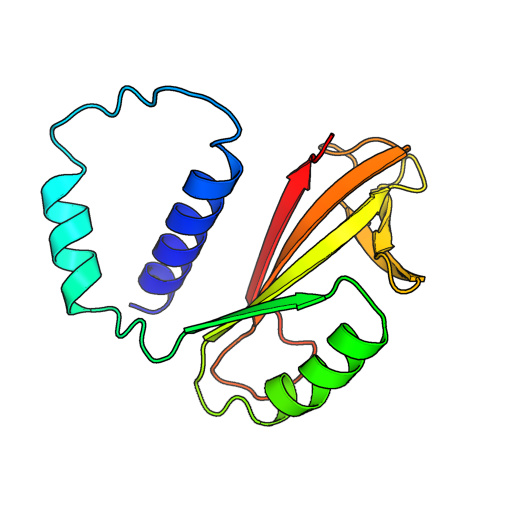 A 1 93 ? 14.232 -1.366 1.748 1.00 89.69 93 GLY A O 1
ATOM 726 N N . LYS A 1 94 ? 12.242 -0.382 2.066 1.00 90.44 94 LYS A N 1
ATOM 727 C CA . LYS A 1 94 ? 11.525 -1.618 2.394 1.00 90.44 94 LYS A CA 1
ATOM 728 C C . LYS A 1 94 ? 11.002 -2.304 1.153 1.00 90.44 94 LYS A C 1
ATOM 730 O O . LYS A 1 94 ? 10.476 -1.678 0.240 1.00 90.44 94 LYS A O 1
ATOM 735 N N . TYR A 1 95 ? 11.094 -3.626 1.172 1.00 95.44 95 TYR A N 1
ATOM 736 C CA . TYR A 1 95 ? 10.635 -4.468 0.083 1.00 95.44 95 TYR A CA 1
ATOM 737 C C . TYR A 1 95 ? 9.118 -4.391 -0.115 1.00 95.44 95 TYR A C 1
ATOM 739 O O . TYR A 1 95 ? 8.347 -4.535 0.833 1.00 95.44 95 TYR A O 1
ATOM 747 N N . ILE A 1 96 ? 8.706 -4.267 -1.377 1.00 95.56 96 ILE A N 1
ATOM 748 C CA . ILE A 1 96 ? 7.315 -4.360 -1.811 1.00 95.56 96 ILE A CA 1
A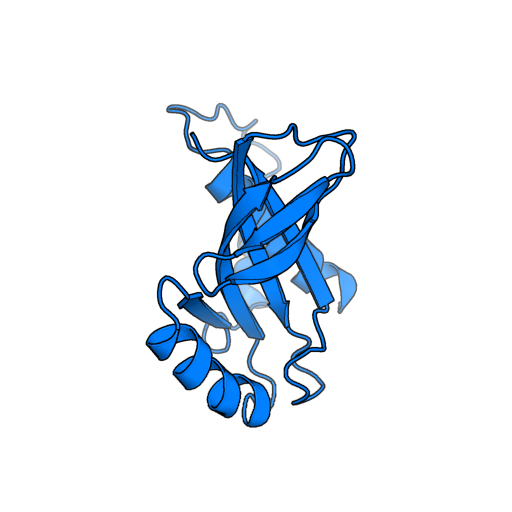TOM 749 C C . ILE A 1 96 ? 7.235 -5.283 -3.022 1.00 95.56 96 ILE A C 1
ATOM 751 O O . ILE A 1 96 ? 7.984 -5.133 -3.984 1.00 95.56 96 ILE A O 1
ATOM 755 N N . LYS A 1 97 ? 6.289 -6.225 -2.994 1.00 97.25 97 LYS A N 1
ATOM 756 C CA . LYS A 1 97 ? 5.949 -7.042 -4.162 1.00 97.25 97 LYS A CA 1
ATOM 757 C C . LYS A 1 97 ? 4.837 -6.366 -4.955 1.00 97.25 97 LYS A C 1
ATOM 759 O O . LYS A 1 97 ? 3.733 -6.221 -4.430 1.00 97.25 97 LYS A O 1
ATOM 764 N N . TYR A 1 98 ? 5.131 -5.957 -6.180 1.00 97.19 98 TYR A N 1
ATOM 765 C CA . TYR A 1 98 ? 4.167 -5.440 -7.146 1.00 97.19 98 TYR A CA 1
ATOM 766 C C . TYR A 1 98 ? 3.709 -6.542 -8.102 1.00 97.19 98 TYR A C 1
ATOM 768 O O . TYR A 1 98 ? 4.391 -7.553 -8.286 1.00 97.19 98 TYR A O 1
ATOM 776 N N . ASP A 1 99 ? 2.535 -6.339 -8.690 1.00 96.62 99 ASP A N 1
ATOM 777 C CA . ASP A 1 99 ? 1.988 -7.205 -9.731 1.00 96.62 99 ASP A CA 1
ATOM 778 C C . ASP A 1 99 ? 2.782 -7.023 -11.035 1.00 96.62 99 ASP A C 1
ATOM 780 O O . ASP A 1 99 ? 2.713 -5.968 -11.668 1.00 96.62 99 ASP A O 1
ATOM 784 N N . SER A 1 100 ? 3.550 -8.045 -11.418 1.00 96.25 100 SER A N 1
ATOM 785 C CA . SER A 1 100 ? 4.421 -8.021 -12.600 1.00 96.25 100 SER A CA 1
ATOM 786 C C . SER A 1 100 ? 3.664 -7.984 -13.926 1.00 96.25 100 SER A C 1
ATOM 788 O O . SER A 1 100 ? 4.258 -7.633 -14.940 1.00 96.25 100 SER A O 1
ATOM 790 N N . ASP A 1 101 ? 2.373 -8.328 -13.935 1.00 96.19 101 ASP A N 1
ATOM 791 C CA . ASP A 1 101 ? 1.542 -8.230 -15.139 1.00 96.19 101 ASP A CA 1
ATOM 792 C C . ASP A 1 101 ? 1.017 -6.797 -15.343 1.00 96.19 101 ASP A C 1
ATOM 794 O O . ASP A 1 101 ? 0.575 -6.439 -16.436 1.00 96.19 101 ASP A O 1
ATOM 798 N N . ARG A 1 102 ? 1.067 -5.965 -14.291 1.00 94.75 102 ARG A N 1
ATOM 799 C CA . ARG A 1 102 ? 0.575 -4.578 -14.291 1.00 94.75 102 ARG A CA 1
ATOM 800 C C . ARG A 1 102 ? 1.684 -3.532 -14.290 1.00 94.75 102 ARG A C 1
ATOM 802 O O . ARG A 1 102 ? 1.461 -2.452 -14.826 1.00 94.75 102 ARG A O 1
ATOM 809 N N . PHE A 1 103 ? 2.828 -3.828 -13.676 1.00 96.44 103 PHE A N 1
ATOM 810 C CA . PHE A 1 103 ? 3.919 -2.873 -13.486 1.00 96.44 103 PHE A CA 1
ATOM 811 C C . PHE A 1 103 ? 5.249 -3.427 -13.996 1.00 96.44 103 PHE A C 1
ATOM 813 O O . PHE A 1 103 ? 5.601 -4.583 -13.760 1.00 96.44 103 PHE A O 1
ATOM 820 N N . SER A 1 104 ? 6.004 -2.568 -14.672 1.00 97.31 104 SER A N 1
ATOM 821 C CA . SER A 1 104 ? 7.298 -2.858 -15.279 1.00 97.31 104 SER A CA 1
ATOM 822 C C . SER A 1 104 ? 8.452 -2.320 -14.440 1.00 97.31 104 SER A C 1
ATOM 824 O O . SER A 1 104 ? 8.307 -1.395 -13.645 1.00 97.31 104 SER A O 1
ATOM 826 N N . LYS A 1 105 ? 9.649 -2.884 -14.631 1.00 97.94 105 LYS A N 1
ATOM 827 C CA . LYS A 1 105 ? 10.874 -2.359 -14.019 1.00 97.94 105 LYS A CA 1
ATOM 828 C C . LYS A 1 105 ? 11.041 -0.866 -14.330 1.00 97.94 105 LYS A C 1
ATOM 830 O O . LYS A 1 105 ? 11.064 -0.479 -15.494 1.00 97.94 105 LYS A O 1
ATOM 835 N N . GLY A 1 106 ? 11.305 -0.076 -13.293 1.00 96.88 106 GLY A N 1
ATOM 836 C CA . GLY A 1 106 ? 11.481 1.372 -13.373 1.00 96.88 106 GLY A CA 1
ATOM 837 C C . GLY A 1 106 ? 10.224 2.159 -13.011 1.00 96.88 106 GLY A C 1
ATOM 838 O O . GLY A 1 106 ? 10.362 3.318 -12.628 1.00 96.88 106 GLY A O 1
ATOM 839 N N . ASP A 1 107 ? 9.048 1.526 -13.048 1.00 97.19 107 ASP A N 1
ATOM 840 C CA . ASP A 1 107 ? 7.782 2.173 -12.722 1.00 97.19 107 ASP A CA 1
ATOM 841 C C . ASP A 1 107 ? 7.795 2.721 -11.295 1.00 97.19 107 ASP A C 1
ATOM 843 O O . ASP A 1 107 ? 8.216 2.045 -10.343 1.00 97.19 107 ASP A O 1
ATOM 847 N N . LYS A 1 108 ? 7.297 3.949 -11.154 1.00 96.50 108 LYS A N 1
ATOM 848 C CA . LYS A 1 108 ? 6.956 4.546 -9.870 1.00 96.50 108 LYS A CA 1
ATOM 849 C C . LYS A 1 108 ? 5.516 4.183 -9.545 1.00 96.50 108 LYS A C 1
ATOM 851 O O . LYS A 1 108 ? 4.629 4.258 -10.388 1.00 96.50 108 LYS A O 1
ATOM 856 N N . VAL A 1 109 ? 5.276 3.734 -8.321 1.00 95.25 109 VAL A N 1
ATOM 857 C CA . VAL A 1 109 ? 3.967 3.224 -7.906 1.00 95.25 109 VAL A CA 1
ATOM 858 C C . VAL A 1 109 ? 3.578 3.872 -6.589 1.00 95.25 109 VAL A C 1
ATOM 860 O O . VAL A 1 109 ? 4.306 3.758 -5.602 1.00 95.25 109 VAL A O 1
ATOM 863 N N . GLN A 1 110 ? 2.414 4.515 -6.557 1.00 94.12 110 GLN A N 1
ATOM 864 C CA . GLN A 1 110 ? 1.763 4.889 -5.310 1.00 94.12 110 GLN A CA 1
ATOM 865 C C . GLN A 1 110 ? 1.025 3.669 -4.764 1.00 94.12 110 GLN A C 1
ATOM 867 O O . GLN A 1 110 ? 0.171 3.088 -5.439 1.00 94.12 110 GLN A O 1
ATOM 872 N N . THR A 1 111 ? 1.355 3.289 -3.535 1.00 92.88 111 THR A N 1
ATOM 873 C CA . THR A 1 111 ? 0.695 2.202 -2.815 1.00 92.88 111 THR A CA 1
ATOM 874 C C . THR A 1 111 ? -0.111 2.781 -1.666 1.00 92.88 111 THR A C 1
ATOM 876 O O . THR A 1 111 ? 0.415 3.521 -0.837 1.00 92.88 111 THR A O 1
ATOM 879 N N . VAL A 1 112 ? -1.391 2.425 -1.610 1.00 91.31 112 VAL A N 1
ATOM 880 C CA . VAL A 1 112 ? -2.296 2.787 -0.521 1.00 91.31 112 VAL A CA 1
ATOM 881 C C . VAL A 1 112 ? -2.620 1.541 0.287 1.00 91.31 112 VAL A C 1
ATOM 883 O O . VAL A 1 112 ? -3.218 0.598 -0.240 1.00 91.31 112 VAL A O 1
ATOM 886 N N . PHE A 1 113 ? -2.261 1.545 1.566 1.00 92.19 113 PHE A N 1
ATOM 887 C CA . PHE A 1 113 ? -2.616 0.509 2.525 1.00 92.19 113 PHE A CA 1
ATOM 888 C C . PHE A 1 113 ? -3.780 0.966 3.395 1.00 92.19 113 PHE A C 1
ATOM 890 O O . PHE A 1 113 ? -3.785 2.070 3.929 1.00 92.19 113 PHE A O 1
ATOM 897 N N . ILE A 1 114 ? -4.766 0.091 3.571 1.00 88.94 114 ILE A N 1
ATOM 898 C CA . ILE A 1 114 ? -5.864 0.278 4.517 1.00 88.94 114 ILE A CA 1
ATOM 899 C C . ILE A 1 114 ? -5.706 -0.774 5.601 1.00 88.94 114 ILE A C 1
ATOM 901 O O . ILE A 1 114 ? -5.881 -1.969 5.342 1.00 88.94 114 ILE A O 1
ATOM 905 N N . TYR A 1 115 ? -5.403 -0.336 6.816 1.00 89.88 115 TYR A N 1
ATOM 906 C CA . TYR A 1 115 ? -5.188 -1.234 7.943 1.00 89.88 115 TYR A CA 1
ATOM 907 C C . TYR A 1 115 ? -6.497 -1.741 8.530 1.00 89.88 115 TYR A C 1
ATOM 909 O O . TYR A 1 115 ? -7.530 -1.070 8.503 1.00 89.88 115 TYR A O 1
ATOM 917 N N . ASN A 1 116 ? -6.455 -2.947 9.089 1.00 87.19 116 ASN A N 1
ATOM 918 C CA . ASN A 1 116 ? -7.596 -3.541 9.758 1.00 87.19 116 ASN A CA 1
ATOM 919 C C . ASN A 1 116 ? -7.886 -2.805 11.083 1.00 87.19 116 ASN A C 1
ATOM 921 O O . ASN A 1 116 ? -7.122 -2.950 12.042 1.00 87.19 116 ASN A O 1
ATOM 925 N N . PRO A 1 117 ? -9.023 -2.094 11.211 1.00 86.88 117 PRO A N 1
ATOM 926 C CA . PRO A 1 117 ? -9.337 -1.333 12.423 1.00 86.88 117 PRO A CA 1
ATOM 927 C C . PRO A 1 117 ? -9.638 -2.229 13.636 1.00 86.88 117 PRO A C 1
ATOM 929 O O . PRO A 1 117 ? -9.764 -1.739 14.753 1.00 86.88 117 PRO A O 1
ATOM 932 N N . LYS A 1 118 ? -9.813 -3.545 13.438 1.00 86.31 118 LYS A N 1
ATOM 933 C CA . LYS A 1 118 ? -10.182 -4.490 14.508 1.00 86.31 118 LYS A CA 1
ATOM 934 C C . LYS A 1 118 ? -9.009 -4.995 15.330 1.00 86.31 118 LYS A C 1
ATOM 936 O O . LYS A 1 118 ? -9.216 -5.556 16.402 1.00 86.31 118 LYS A O 1
ATOM 941 N N . THR A 1 119 ? -7.816 -4.892 14.779 1.00 88.06 119 THR A N 1
ATOM 942 C CA . THR A 1 119 ? -6.569 -5.272 15.433 1.00 88.06 119 THR A CA 1
ATOM 943 C C . THR A 1 119 ? -5.772 -4.002 15.671 1.00 88.06 119 THR A C 1
ATOM 945 O O . THR A 1 119 ? -6.155 -2.949 15.177 1.00 88.06 119 THR A O 1
ATOM 948 N N . ASN A 1 120 ? -4.673 -4.100 16.410 1.00 89.88 120 ASN A N 1
ATOM 949 C CA . ASN A 1 120 ? -3.675 -3.037 16.521 1.00 89.88 120 ASN A CA 1
ATOM 950 C C . ASN A 1 120 ? -2.325 -3.496 15.931 1.00 89.88 120 ASN A C 1
ATOM 952 O O . ASN A 1 120 ? -1.292 -2.891 16.168 1.00 89.88 120 ASN A O 1
ATOM 956 N N . THR A 1 121 ? -2.291 -4.588 15.164 1.00 88.31 121 THR A N 1
ATOM 957 C CA . THR A 1 121 ? -1.042 -5.083 14.572 1.00 88.31 121 THR A CA 1
ATOM 958 C C . THR A 1 121 ? -0.611 -4.183 13.414 1.00 88.31 121 THR A C 1
ATOM 960 O O . THR A 1 121 ? -1.446 -3.823 12.579 1.00 88.31 121 THR A O 1
ATOM 963 N N . PHE A 1 122 ? 0.664 -3.795 13.359 1.00 85.06 122 PHE A N 1
ATOM 964 C CA . PHE A 1 122 ? 1.172 -2.835 12.370 1.00 85.06 122 PHE A CA 1
ATOM 965 C C . PHE A 1 122 ? 1.222 -3.381 10.931 1.00 85.06 122 PHE A C 1
ATOM 967 O O . PHE A 1 122 ? 1.294 -2.594 9.998 1.00 85.06 122 PHE A O 1
ATOM 974 N N . ASP A 1 123 ? 1.179 -4.700 10.738 1.00 86.19 123 ASP A N 1
ATOM 975 C CA . ASP A 1 123 ? 1.252 -5.378 9.436 1.00 86.19 123 ASP A CA 1
ATOM 976 C C . ASP A 1 123 ? -0.100 -5.949 8.962 1.00 86.19 123 ASP A C 1
ATOM 978 O O . ASP A 1 123 ? -0.187 -6.537 7.884 1.00 86.19 123 ASP A O 1
ATOM 982 N N . ASP A 1 124 ? -1.177 -5.750 9.731 1.00 89.88 124 ASP A N 1
ATOM 983 C CA . ASP A 1 124 ? -2.519 -6.235 9.388 1.00 89.88 124 ASP A CA 1
ATOM 984 C C . ASP A 1 124 ? -3.206 -5.287 8.394 1.00 89.88 124 ASP A C 1
ATOM 986 O O . ASP A 1 124 ? -4.049 -4.450 8.744 1.00 89.88 124 ASP A O 1
ATOM 990 N N . VAL A 1 125 ? -2.788 -5.403 7.135 1.00 91.06 125 VAL A N 1
ATOM 991 C CA . VAL A 1 125 ? -3.357 -4.695 5.989 1.00 91.06 125 VAL A CA 1
ATOM 992 C C . VAL A 1 125 ? -4.589 -5.441 5.491 1.00 91.06 125 VAL A C 1
ATOM 994 O O . VAL A 1 125 ? -4.529 -6.596 5.072 1.00 91.06 125 VAL A O 1
ATOM 997 N N . LEU A 1 126 ? -5.723 -4.748 5.478 1.00 88.38 126 LEU A N 1
ATOM 998 C CA . LEU A 1 126 ? -6.988 -5.288 5.005 1.00 88.38 126 LEU A CA 1
ATOM 999 C C . LEU A 1 126 ? -7.145 -5.131 3.487 1.00 88.38 126 LEU A C 1
ATOM 1001 O O . LEU A 1 126 ? -7.688 -6.018 2.828 1.00 88.38 126 LEU A O 1
ATOM 1005 N N . TYR A 1 127 ? -6.678 -4.003 2.943 1.00 85.94 127 TYR A N 1
ATOM 1006 C CA . TYR A 1 127 ? -6.671 -3.727 1.507 1.00 85.94 127 TYR A CA 1
ATOM 1007 C C . TYR A 1 127 ? -5.424 -2.977 1.090 1.00 85.94 127 TYR A C 1
ATOM 1009 O O . TYR A 1 127 ? -4.903 -2.147 1.831 1.00 85.94 127 TYR A O 1
ATOM 1017 N N . ARG A 1 128 ? -5.010 -3.249 -0.142 1.00 90.88 128 ARG A N 1
ATOM 1018 C CA . ARG A 1 128 ? -3.915 -2.578 -0.820 1.00 90.88 128 ARG A CA 1
ATOM 1019 C C . ARG A 1 128 ? -4.376 -2.153 -2.206 1.00 90.88 128 ARG A C 1
ATOM 1021 O O . ARG A 1 128 ? -5.030 -2.936 -2.898 1.00 90.88 128 ARG A O 1
ATOM 1028 N N . ILE A 1 129 ? -4.034 -0.934 -2.599 1.00 89.38 129 ILE A N 1
ATOM 1029 C CA . ILE A 1 129 ? -4.259 -0.415 -3.946 1.00 89.38 129 ILE A CA 1
ATOM 1030 C C . ILE A 1 129 ? -2.924 0.098 -4.468 1.00 89.38 129 ILE A C 1
ATOM 1032 O O . ILE A 1 129 ? -2.319 0.964 -3.848 1.00 89.38 129 ILE A O 1
ATOM 1036 N N . ASP A 1 130 ? -2.497 -0.427 -5.611 1.00 92.31 130 ASP A N 1
ATOM 1037 C CA . ASP A 1 130 ? -1.291 0.010 -6.311 1.00 92.31 130 ASP A CA 1
ATOM 1038 C C . ASP A 1 130 ? -1.695 0.756 -7.580 1.00 92.31 130 ASP A C 1
ATOM 1040 O O . ASP A 1 130 ? -2.477 0.222 -8.381 1.00 92.31 130 ASP A O 1
ATOM 1044 N N . SER A 1 131 ? -1.150 1.957 -7.769 1.00 90.38 131 SER A N 1
ATOM 1045 C CA . SER A 1 131 ? -1.387 2.801 -8.943 1.00 90.38 131 SER A CA 1
ATOM 1046 C C . SER A 1 131 ? -0.074 3.326 -9.500 1.00 90.38 131 SER A C 1
ATOM 1048 O O . SER A 1 131 ? 0.777 3.787 -8.743 1.00 90.38 131 SER A O 1
ATOM 1050 N N . LEU A 1 132 ? 0.080 3.257 -10.822 1.00 92.56 132 LEU A N 1
ATOM 1051 C CA . LEU A 1 132 ? 1.232 3.833 -11.508 1.00 92.56 132 LEU A CA 1
ATOM 1052 C C . LEU A 1 132 ? 1.207 5.354 -11.317 1.00 92.56 132 LEU A C 1
ATOM 1054 O O . LEU A 1 132 ? 0.154 5.975 -11.467 1.00 92.56 132 LEU A O 1
ATOM 1058 N N . ILE A 1 133 ? 2.356 5.925 -10.986 1.00 87.75 133 ILE A N 1
ATOM 1059 C CA . ILE A 1 133 ? 2.600 7.367 -10.947 1.00 87.75 133 ILE A CA 1
ATOM 1060 C C . ILE A 1 133 ? 3.765 7.658 -11.902 1.00 87.75 133 ILE A C 1
ATOM 1062 O O . ILE A 1 133 ? 4.611 6.787 -12.095 1.00 87.75 133 ILE A O 1
ATOM 1066 N N . GLU A 1 134 ? 3.733 8.813 -12.569 1.00 65.19 134 GLU A N 1
ATOM 1067 C CA . GLU A 1 134 ? 4.672 9.183 -13.650 1.00 65.19 134 GLU A CA 1
ATOM 1068 C C . GLU A 1 134 ? 6.159 9.013 -13.292 1.00 65.19 134 GLU A C 1
ATOM 1070 O O . GLU A 1 134 ? 6.575 9.411 -12.177 1.00 65.19 134 GLU A O 1
#

Secondary structure (DSSP, 8-state):
-HHHHHHHHHHHHHHHHT-SSS-----TTSHHHHHHHHHHH--GGGEEEEE--SHHHHHHHHHHHHT-TT-EEEEEEEEEE-STT-EEEETTS-EEE--TTT--TT-EEEEEEEE-TT---TT-EEEEEEEEE-

Mean predicted aligned error: 11.06 Å

Organism: NCBI:txid29361

Sequence (134 aa):
MKNRIIKTIITLLTSTLLLGCNTLEVNKTESEQTAQTIRNDIDFGNVEIYHSTSKEEFDRLTPILENRNGKIIIEVIEGTVLDNNGNGTDITGKYIKYDSDRFSKGDKVQTVFIYNPKTNTFDDVLYRIDSLIE

Radius of gyration: 16.42 Å; Cα contacts (8 Å, |Δi|>4): 201; chains: 1; bounding box: 43×27×37 Å

Nearest PDB structures (foldseek):
  5g06-assembly1_D  TM=4.216E-01  e=2.652E+00  Saccharomyces cerevisiae

pLDDT: mean 74.88, std 23.77, range [25.09, 98.44]